Protein AF-A0A9N8X2L9-F1 (afdb_monomer)

Structure (mmCIF, N/CA/C/O backbone):
data_AF-A0A9N8X2L9-F1
#
_entry.id   AF-A0A9N8X2L9-F1
#
loop_
_atom_site.group_PDB
_atom_site.id
_atom_site.type_symbol
_atom_site.label_atom_id
_atom_site.label_alt_id
_atom_site.label_comp_id
_atom_site.label_asym_id
_atom_site.label_entity_id
_atom_site.label_seq_id
_atom_site.pdbx_PDB_ins_code
_atom_site.Cartn_x
_atom_site.Cartn_y
_atom_site.Cartn_z
_atom_site.occupancy
_atom_site.B_iso_or_equiv
_atom_site.auth_seq_id
_atom_site.auth_comp_id
_atom_site.auth_asym_id
_atom_site.auth_atom_id
_atom_site.pdbx_PDB_model_num
ATOM 1 N N . MET A 1 1 ? -11.071 -5.436 0.594 1.00 68.19 1 MET A N 1
ATOM 2 C CA . MET A 1 1 ? -9.990 -6.285 1.117 1.00 68.19 1 MET A CA 1
ATOM 3 C C . MET A 1 1 ? -8.878 -6.296 0.090 1.00 68.19 1 MET A C 1
ATOM 5 O O . MET A 1 1 ? -9.180 -6.430 -1.095 1.00 68.19 1 MET A O 1
ATOM 9 N N . VAL A 1 2 ? -7.644 -6.047 0.514 1.00 80.69 2 VAL A N 1
ATOM 10 C CA . VAL A 1 2 ? -6.462 -6.041 -0.364 1.00 80.69 2 VAL A CA 1
ATOM 11 C C . VAL A 1 2 ? -5.872 -7.451 -0.412 1.00 80.69 2 VAL A C 1
ATOM 13 O O . VAL A 1 2 ? -5.742 -8.095 0.621 1.00 80.69 2 VAL A O 1
ATOM 16 N N . ASN A 1 3 ? -5.526 -7.942 -1.605 1.00 82.69 3 ASN A N 1
ATOM 17 C CA . ASN A 1 3 ? -4.953 -9.279 -1.774 1.00 82.69 3 ASN A CA 1
ATOM 18 C C . ASN A 1 3 ? -3.419 -9.214 -1.777 1.00 82.69 3 ASN A C 1
ATOM 20 O O . ASN A 1 3 ? -2.820 -9.040 -2.835 1.00 82.69 3 ASN A O 1
ATOM 24 N N . PHE A 1 4 ? -2.802 -9.300 -0.598 1.00 83.88 4 PHE A N 1
ATOM 25 C CA . PHE A 1 4 ? -1.358 -9.117 -0.408 1.00 83.88 4 PHE A CA 1
ATOM 26 C C . PHE A 1 4 ? -0.513 -10.195 -1.104 1.00 83.88 4 PHE A C 1
ATOM 28 O O . PHE A 1 4 ? 0.504 -9.855 -1.697 1.00 83.88 4 PHE A O 1
ATOM 35 N N . ASP A 1 5 ? -0.977 -11.449 -1.147 1.00 81.88 5 ASP A N 1
ATOM 36 C CA . ASP A 1 5 ? -0.262 -12.579 -1.771 1.00 81.88 5 ASP A CA 1
ATOM 37 C C . ASP A 1 5 ? -0.152 -12.499 -3.307 1.00 81.88 5 ASP A C 1
ATOM 39 O O . ASP A 1 5 ? 0.544 -13.300 -3.922 1.00 81.88 5 ASP A O 1
ATOM 43 N N . ALA A 1 6 ? -0.843 -11.551 -3.952 1.00 85.56 6 ALA A N 1
ATOM 44 C CA . ALA A 1 6 ? -0.732 -11.327 -5.398 1.00 85.56 6 ALA A CA 1
ATOM 45 C C . ALA A 1 6 ? 0.367 -10.320 -5.784 1.00 85.56 6 ALA A C 1
ATOM 47 O O . ALA A 1 6 ? 0.499 -10.002 -6.967 1.00 85.56 6 ALA A O 1
ATOM 48 N N . TYR A 1 7 ? 1.113 -9.785 -4.814 1.00 86.94 7 TYR A N 1
ATOM 49 C CA . TYR A 1 7 ? 2.136 -8.770 -5.047 1.00 86.94 7 TYR A CA 1
ATOM 50 C C . TYR A 1 7 ? 3.505 -9.236 -4.568 1.00 86.94 7 TYR A C 1
ATOM 52 O O . TYR A 1 7 ? 3.642 -9.786 -3.479 1.00 86.94 7 TYR A O 1
ATOM 60 N N . ASP A 1 8 ? 4.526 -8.946 -5.372 1.00 86.88 8 ASP A N 1
ATOM 61 C CA . ASP A 1 8 ? 5.920 -9.165 -5.000 1.00 86.88 8 ASP A CA 1
ATOM 62 C C . ASP A 1 8 ? 6.400 -8.164 -3.942 1.00 86.88 8 ASP A C 1
ATOM 64 O O . ASP A 1 8 ? 5.838 -7.075 -3.778 1.00 86.88 8 ASP A O 1
ATOM 68 N N . ILE A 1 9 ? 7.500 -8.513 -3.274 1.00 89.12 9 ILE A N 1
ATOM 69 C CA . ILE A 1 9 ? 8.218 -7.644 -2.334 1.00 89.12 9 ILE A CA 1
ATOM 70 C C . ILE A 1 9 ? 8.530 -6.298 -3.007 1.00 89.12 9 ILE A C 1
ATOM 72 O O . ILE A 1 9 ? 9.095 -6.247 -4.100 1.00 89.12 9 ILE A O 1
ATOM 76 N N . GLY A 1 10 ? 8.171 -5.196 -2.348 1.00 89.69 10 GLY A N 1
ATOM 77 C CA . GLY A 1 10 ? 8.375 -3.842 -2.851 1.00 89.69 10 GLY A CA 1
ATOM 78 C C . GLY A 1 10 ? 7.175 -2.918 -2.655 1.00 89.69 10 GLY A C 1
ATOM 79 O O . GLY A 1 10 ? 6.239 -3.203 -1.913 1.00 89.69 10 GLY A O 1
ATOM 80 N N . SER A 1 11 ? 7.221 -1.759 -3.313 1.00 90.69 11 SER A N 1
ATOM 81 C CA . SER A 1 11 ? 6.174 -0.733 -3.239 1.00 90.69 11 SER A CA 1
ATOM 82 C C . SER A 1 11 ? 5.295 -0.732 -4.488 1.00 90.69 11 SER A C 1
ATOM 84 O O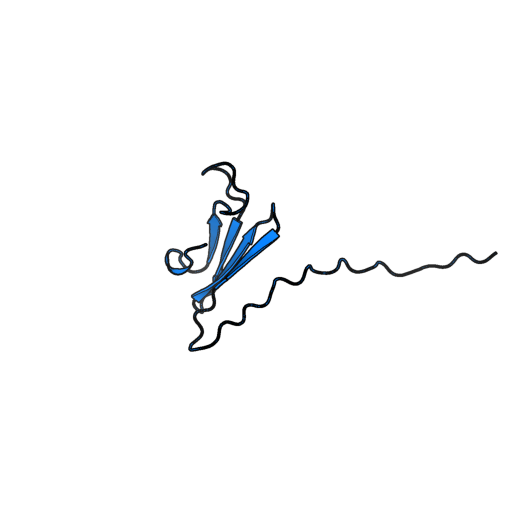 . SER A 1 11 ? 5.755 -0.451 -5.593 1.00 90.69 11 SER A O 1
ATOM 86 N N . HIS A 1 12 ? 4.001 -0.949 -4.288 1.00 90.94 12 HIS A N 1
ATOM 87 C CA . HIS A 1 12 ? 2.954 -1.005 -5.302 1.00 90.94 12 HIS A CA 1
ATOM 88 C C . HIS A 1 12 ? 1.917 0.099 -5.087 1.00 90.94 12 HIS A C 1
ATOM 90 O O . HIS A 1 12 ? 1.723 0.609 -3.983 1.00 90.94 12 HIS A O 1
ATOM 96 N N . ARG A 1 13 ? 1.220 0.492 -6.158 1.00 89.75 13 ARG A N 1
ATOM 97 C CA . ARG A 1 13 ? 0.119 1.465 -6.077 1.00 89.75 13 ARG A CA 1
ATOM 98 C C . ARG A 1 13 ? -1.155 0.904 -6.680 1.00 89.75 13 ARG A C 1
ATOM 100 O O . ARG A 1 13 ? -1.187 0.563 -7.862 1.00 89.75 13 ARG A O 1
ATOM 107 N N . LEU A 1 14 ? -2.207 0.887 -5.872 1.00 88.69 14 LEU A N 1
ATOM 108 C CA . LEU A 1 14 ? -3.485 0.249 -6.154 1.00 88.69 14 LEU A CA 1
ATOM 109 C C . LEU A 1 14 ? -4.650 1.220 -5.998 1.00 88.69 14 LEU A C 1
ATOM 111 O O . LEU A 1 14 ? -4.521 2.318 -5.449 1.00 88.69 14 LEU A O 1
ATOM 115 N N . SER A 1 15 ? -5.812 0.782 -6.474 1.00 89.50 15 SER A N 1
ATOM 116 C CA . SER A 1 15 ? -7.065 1.500 -6.264 1.00 89.50 15 SER A CA 1
ATOM 117 C C . SER A 1 15 ? -7.608 1.205 -4.869 1.00 89.50 15 SER A C 1
ATOM 119 O O . SER A 1 15 ? -7.745 0.047 -4.483 1.00 89.50 15 SER A O 1
ATOM 121 N N . CYS A 1 16 ? -7.911 2.248 -4.093 1.00 87.44 16 CYS A N 1
ATOM 122 C CA . CYS A 1 16 ? -8.459 2.082 -2.748 1.00 87.44 16 CYS A CA 1
ATOM 123 C C . CYS A 1 16 ? -9.876 1.479 -2.796 1.00 87.44 16 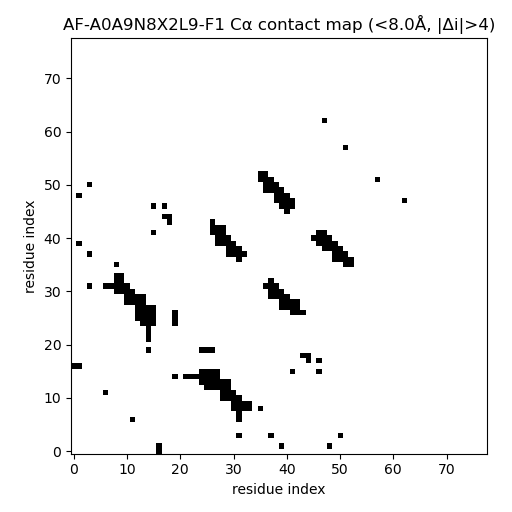CYS A C 1
ATOM 125 O O . CYS A 1 16 ? -10.770 2.122 -3.346 1.00 87.44 16 CYS A O 1
ATOM 127 N N . PRO A 1 17 ? -10.152 0.328 -2.159 1.00 83.12 17 PRO A N 1
ATOM 128 C CA . PRO A 1 17 ? -11.488 -0.274 -2.190 1.00 83.12 17 PRO A CA 1
ATOM 129 C C . PRO A 1 17 ? -12.552 0.569 -1.466 1.00 83.12 17 PRO A C 1
ATOM 131 O O . PRO A 1 17 ? -13.737 0.396 -1.717 1.00 83.12 17 PRO A O 1
ATOM 134 N N . ALA A 1 18 ? -12.142 1.487 -0.582 1.00 83.62 18 ALA A N 1
ATOM 135 C CA . ALA A 1 18 ? -13.050 2.315 0.212 1.00 83.62 18 ALA A CA 1
ATOM 136 C C . ALA A 1 18 ? -13.409 3.663 -0.440 1.00 83.62 18 ALA A C 1
ATO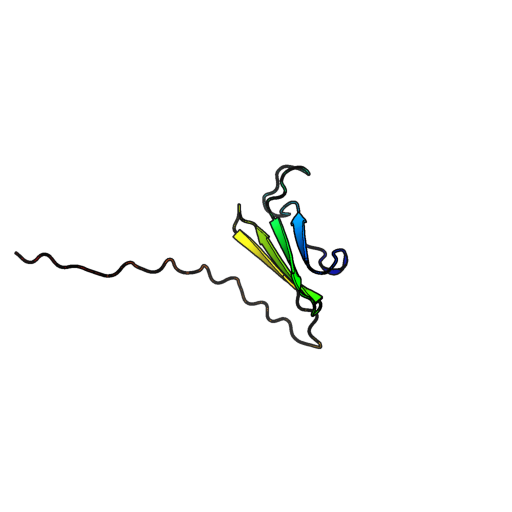M 138 O O . ALA A 1 18 ? -14.497 4.179 -0.210 1.00 83.62 18 ALA A O 1
ATOM 139 N N . CYS A 1 19 ? -12.499 4.276 -1.209 1.00 87.62 19 CYS A N 1
ATOM 140 C CA . CYS A 1 19 ? -12.707 5.629 -1.751 1.00 87.62 19 CYS A CA 1
ATOM 141 C C . CYS A 1 19 ? -12.291 5.828 -3.215 1.00 87.62 19 CYS A C 1
ATOM 143 O O . CYS A 1 19 ? -12.387 6.954 -3.717 1.00 87.62 19 CYS A O 1
ATOM 145 N N . SER A 1 20 ? -11.780 4.794 -3.895 1.00 83.81 20 SER A N 1
ATOM 146 C CA . SER A 1 20 ? -11.442 4.919 -5.318 1.00 83.81 20 SER A CA 1
ATOM 147 C C . SER A 1 20 ? -12.688 5.230 -6.146 1.00 83.81 20 SER A C 1
ATOM 149 O O . SER A 1 20 ? -13.787 4.778 -5.834 1.00 83.81 20 SER A O 1
ATOM 151 N N . ARG A 1 21 ? -12.514 6.037 -7.199 1.00 82.94 21 ARG A N 1
ATOM 152 C CA . ARG A 1 21 ? -13.585 6.408 -8.139 1.00 82.94 21 ARG A CA 1
ATOM 153 C C . ARG A 1 21 ? -13.384 5.798 -9.529 1.00 82.94 21 ARG A C 1
ATOM 155 O O . ARG A 1 21 ? -14.064 6.180 -10.474 1.00 82.94 21 ARG A O 1
ATOM 162 N N . GLY A 1 22 ? -12.453 4.857 -9.663 1.00 78.75 22 GLY A N 1
ATOM 163 C CA . GLY A 1 22 ? -12.186 4.151 -10.909 1.00 78.75 22 GLY A CA 1
ATOM 164 C C . GLY A 1 22 ? -10.794 3.515 -10.948 1.00 78.75 22 GLY A C 1
ATOM 165 O O . GLY A 1 22 ? -9.963 3.785 -10.081 1.00 78.75 22 GLY A O 1
ATOM 166 N N . PRO A 1 23 ? -10.497 2.718 -11.989 1.00 71.25 23 PRO A N 1
ATOM 167 C CA . PRO A 1 23 ? -9.243 1.962 -12.116 1.00 71.25 23 PRO A CA 1
ATOM 168 C C . PRO A 1 23 ? -7.993 2.836 -12.330 1.00 71.25 23 PRO A C 1
ATOM 170 O O . PRO A 1 23 ? -6.869 2.338 -12.297 1.00 71.25 23 PRO A O 1
ATOM 173 N N . ARG A 1 24 ? -8.169 4.144 -12.559 1.00 76.69 24 ARG A N 1
ATOM 174 C CA . ARG A 1 24 ? -7.073 5.119 -12.683 1.00 76.69 24 ARG A CA 1
ATOM 175 C C . ARG A 1 24 ? -6.654 5.727 -11.337 1.00 76.69 24 ARG A C 1
ATOM 177 O O . ARG A 1 24 ? -5.559 6.275 -11.246 1.00 76.69 24 ARG A O 1
ATOM 184 N N . ASP A 1 25 ? -7.486 5.621 -10.299 1.00 81.50 25 ASP A N 1
ATOM 185 C CA . ASP A 1 25 ? -7.244 6.231 -8.986 1.00 81.50 25 ASP A CA 1
ATOM 186 C C . ASP A 1 25 ? -6.331 5.357 -8.119 1.00 81.50 25 ASP A C 1
ATOM 188 O O . ASP A 1 25 ? -6.776 4.664 -7.206 1.00 81.50 25 ASP A O 1
ATOM 192 N N . LYS A 1 26 ? -5.021 5.423 -8.373 1.00 84.06 26 LYS A N 1
ATOM 193 C CA . LYS A 1 26 ? -4.001 4.689 -7.608 1.00 84.06 26 LYS A CA 1
A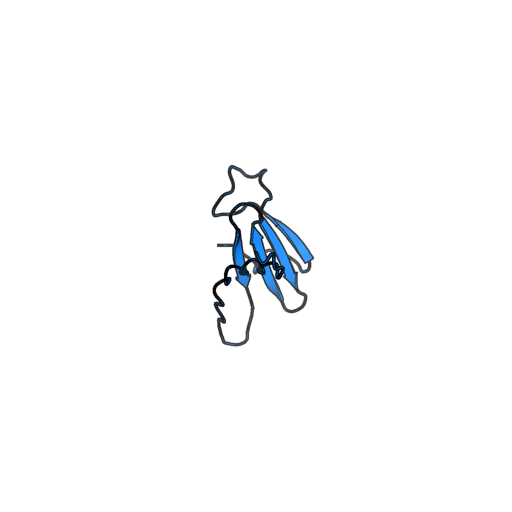TOM 194 C C . LYS A 1 26 ? -3.634 5.381 -6.285 1.00 84.06 26 LYS A C 1
ATOM 196 O O . LYS A 1 26 ? -2.486 5.769 -6.070 1.00 84.06 26 LYS A O 1
ATOM 201 N N . THR A 1 27 ? -4.627 5.598 -5.424 1.00 90.38 27 THR A N 1
ATOM 202 C CA . THR A 1 27 ? -4.490 6.337 -4.152 1.00 90.38 27 THR A CA 1
ATOM 203 C C . THR A 1 27 ? -4.084 5.467 -2.960 1.00 90.38 27 THR A C 1
ATOM 205 O O 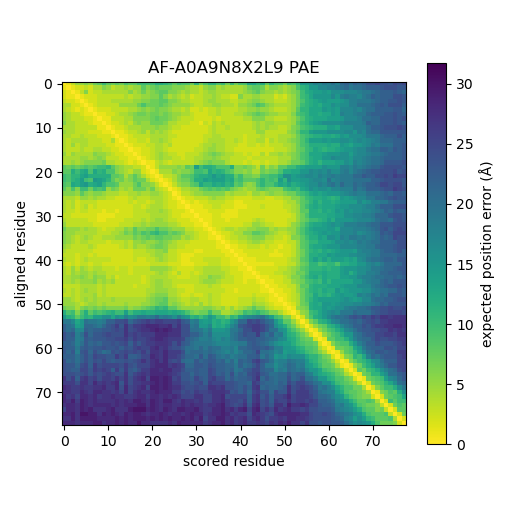. THR A 1 27 ? -3.835 6.003 -1.877 1.00 90.38 27 THR A O 1
ATOM 208 N N . LEU A 1 28 ? -4.043 4.143 -3.129 1.00 90.44 28 LEU A N 1
ATOM 209 C CA . LEU A 1 28 ? -3.616 3.181 -2.117 1.00 90.44 28 LEU A CA 1
ATOM 210 C C . LEU A 1 28 ? -2.154 2.798 -2.374 1.00 90.44 28 LEU A C 1
ATOM 212 O O . LEU A 1 28 ? -1.850 2.203 -3.405 1.00 90.44 28 LEU A O 1
ATOM 216 N N . GLY A 1 29 ? -1.251 3.146 -1.461 1.00 92.06 29 GLY A N 1
ATOM 217 C CA . GLY A 1 29 ? 0.110 2.613 -1.456 1.00 92.06 29 GLY A CA 1
ATOM 218 C C . GLY A 1 29 ? 0.117 1.265 -0.752 1.00 92.06 29 GLY A C 1
ATOM 219 O O . GLY A 1 29 ? -0.369 1.181 0.369 1.00 92.06 29 GLY A O 1
ATOM 220 N N . LEU A 1 30 ? 0.623 0.229 -1.408 1.00 91.25 30 LEU A N 1
ATOM 221 C CA . LEU A 1 30 ? 0.829 -1.097 -0.843 1.00 91.25 30 LEU A CA 1
ATOM 222 C C . LEU A 1 30 ? 2.333 -1.348 -0.769 1.00 91.25 30 LEU A C 1
ATOM 224 O O . LEU A 1 30 ? 3.004 -1.272 -1.788 1.00 91.25 30 LEU A O 1
ATOM 228 N N . THR A 1 31 ? 2.854 -1.674 0.400 1.00 91.50 31 THR A N 1
ATOM 229 C CA . THR A 1 31 ? 4.250 -2.077 0.577 1.00 91.50 31 THR A CA 1
ATOM 230 C C . THR A 1 31 ? 4.272 -3.521 1.040 1.00 91.50 31 THR A C 1
ATOM 232 O O . THR A 1 31 ? 3.611 -3.834 2.023 1.00 91.50 31 THR A O 1
ATOM 235 N N . ILE A 1 32 ? 5.003 -4.382 0.338 1.00 90.00 32 ILE A N 1
ATOM 236 C CA . ILE A 1 32 ? 5.298 -5.754 0.750 1.00 90.00 32 ILE A CA 1
ATOM 237 C C . ILE A 1 32 ? 6.760 -5.793 1.193 1.00 90.00 32 ILE A C 1
ATOM 239 O O . ILE A 1 32 ? 7.659 -5.449 0.427 1.00 90.00 32 ILE A O 1
ATOM 243 N N . GLU A 1 33 ? 6.979 -6.173 2.439 1.00 87.56 33 GLU A N 1
ATOM 244 C CA . GLU A 1 33 ? 8.282 -6.352 3.064 1.00 87.56 33 GLU A CA 1
ATOM 245 C C . GLU A 1 33 ? 8.845 -7.747 2.744 1.00 87.56 33 GLU A C 1
ATOM 247 O O . GLU A 1 33 ? 8.123 -8.664 2.341 1.00 87.56 33 GLU A O 1
ATOM 252 N N . ALA A 1 34 ? 10.156 -7.925 2.914 1.00 84.12 34 ALA A N 1
ATOM 253 C CA . ALA A 1 34 ? 10.844 -9.169 2.551 1.00 84.12 34 ALA A CA 1
ATOM 254 C C . ALA A 1 34 ? 10.456 -10.384 3.417 1.00 84.12 34 ALA A C 1
ATOM 256 O O . ALA A 1 34 ? 10.679 -11.524 3.016 1.00 84.12 34 ALA A O 1
ATOM 257 N N . ASP A 1 35 ? 9.865 -10.153 4.589 1.00 81.38 35 ASP A N 1
ATO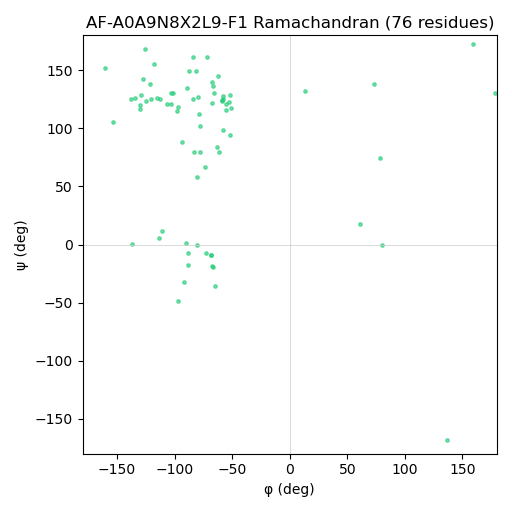M 258 C CA . ASP A 1 35 ? 9.283 -11.168 5.472 1.00 81.38 35 ASP A CA 1
ATOM 259 C C . ASP A 1 35 ? 7.872 -11.608 5.034 1.00 81.38 35 ASP A C 1
ATOM 261 O O . ASP A 1 35 ? 7.259 -12.456 5.681 1.00 81.38 35 ASP A O 1
ATOM 265 N N . GLY A 1 36 ? 7.346 -11.041 3.942 1.00 79.75 36 GLY A N 1
ATOM 266 C CA . GLY A 1 36 ? 5.987 -11.283 3.456 1.00 79.75 36 GLY A CA 1
ATOM 267 C C . GLY A 1 36 ? 4.924 -10.475 4.202 1.00 79.75 36 GLY A C 1
ATOM 268 O O . GLY A 1 36 ? 3.739 -10.570 3.876 1.00 79.75 36 GLY A O 1
ATOM 269 N N . ALA A 1 37 ? 5.314 -9.661 5.188 1.00 86.44 37 ALA A N 1
ATOM 270 C CA . ALA A 1 37 ? 4.410 -8.689 5.778 1.00 86.44 37 ALA A CA 1
ATOM 271 C C . ALA A 1 37 ? 4.071 -7.610 4.748 1.00 86.44 37 ALA A C 1
ATOM 273 O O . ALA A 1 37 ? 4.918 -7.142 3.998 1.00 86.44 37 ALA A O 1
ATOM 274 N N . GLY A 1 38 ? 2.814 -7.192 4.714 1.00 89.44 38 GLY A N 1
ATOM 275 C CA . GLY A 1 38 ? 2.332 -6.171 3.808 1.00 89.44 38 GLY A CA 1
ATOM 276 C C . GLY A 1 38 ? 1.591 -5.063 4.536 1.00 89.44 38 GLY A C 1
ATOM 277 O O . GLY A 1 38 ? 0.840 -5.307 5.474 1.00 89.44 38 GLY A O 1
ATOM 278 N N . VAL A 1 39 ? 1.753 -3.821 4.097 1.00 89.94 39 VAL A N 1
ATOM 279 C CA . VAL A 1 39 ? 1.016 -2.669 4.623 1.00 89.94 39 VAL A CA 1
ATOM 280 C C . VAL A 1 39 ? 0.420 -1.881 3.466 1.00 89.94 39 VAL A C 1
ATOM 282 O O . VAL A 1 39 ? 1.133 -1.371 2.608 1.00 89.94 39 VAL A O 1
ATOM 285 N N . ALA A 1 40 ? -0.901 -1.759 3.451 1.00 90.50 40 ALA A N 1
ATOM 286 C CA . ALA A 1 40 ? -1.654 -0.912 2.546 1.00 90.50 40 ALA A CA 1
ATOM 287 C C . ALA A 1 40 ? -2.115 0.355 3.274 1.00 90.50 40 ALA A C 1
ATOM 289 O O . ALA A 1 40 ? -2.717 0.283 4.343 1.00 90.50 40 ALA A O 1
ATOM 290 N N . HIS A 1 41 ? -1.872 1.520 2.681 1.00 90.56 41 HIS A N 1
ATOM 291 C CA . HIS A 1 41 ? -2.263 2.818 3.216 1.00 90.56 41 HIS A CA 1
ATOM 292 C C . HIS A 1 41 ? -2.816 3.726 2.113 1.00 90.56 41 HIS A C 1
ATOM 294 O O . HIS A 1 41 ? -2.166 3.990 1.099 1.00 90.56 41 HIS A O 1
ATOM 300 N N . CYS A 1 42 ? -4.028 4.242 2.311 1.00 90.81 42 CYS A N 1
ATOM 301 C CA . CYS A 1 42 ? -4.667 5.170 1.392 1.00 90.81 42 CYS A CA 1
ATOM 302 C C . CYS A 1 42 ? -4.466 6.608 1.850 1.00 90.81 42 CYS A C 1
ATOM 304 O O . CYS A 1 42 ? -5.011 7.036 2.864 1.00 90.81 42 CYS A O 1
ATOM 306 N N . PHE A 1 43 ? -3.795 7.402 1.022 1.00 88.19 43 PHE A N 1
ATOM 307 C CA . PHE A 1 43 ? -3.533 8.814 1.310 1.00 88.19 43 PHE A CA 1
ATOM 308 C C . PHE A 1 43 ? -4.776 9.712 1.185 1.00 88.19 43 PHE A C 1
ATOM 310 O O . PHE A 1 43 ? -4.711 10.889 1.524 1.00 88.19 43 PHE A O 1
ATOM 317 N N . ARG A 1 44 ? -5.907 9.181 0.691 1.00 87.00 44 ARG A N 1
ATOM 318 C CA . ARG A 1 44 ? -7.142 9.948 0.457 1.00 87.00 44 ARG A CA 1
ATOM 319 C C . ARG A 1 44 ? -8.157 9.823 1.591 1.00 87.00 44 ARG A C 1
ATOM 321 O O . ARG A 1 44 ? -8.694 10.832 2.027 1.00 87.00 44 ARG A O 1
ATOM 328 N N . CYS A 1 45 ? -8.439 8.602 2.043 1.00 88.94 45 CYS A N 1
ATOM 329 C CA . CYS A 1 45 ? -9.424 8.338 3.100 1.00 88.94 45 CYS A CA 1
ATOM 330 C C . CYS A 1 45 ? -8.812 7.784 4.393 1.00 88.94 45 CYS A C 1
ATOM 332 O O . CYS A 1 45 ? -9.558 7.409 5.290 1.00 88.94 45 CYS A O 1
ATOM 334 N N . ALA A 1 46 ? -7.479 7.698 4.479 1.00 84.81 46 ALA A N 1
ATOM 335 C CA . ALA A 1 46 ? -6.750 7.093 5.597 1.00 84.81 46 ALA A CA 1
ATOM 336 C C . ALA A 1 46 ? -7.049 5.596 5.833 1.00 84.81 46 ALA A C 1
ATOM 338 O O . ALA A 1 46 ? -6.737 5.052 6.892 1.00 84.81 46 ALA A O 1
ATOM 339 N N . PHE A 1 47 ? -7.619 4.902 4.840 1.00 87.62 47 PHE A N 1
ATOM 340 C CA . PHE A 1 47 ? -7.795 3.451 4.895 1.00 87.62 47 PHE A CA 1
ATOM 341 C C . PHE A 1 47 ? -6.435 2.766 5.053 1.00 87.62 47 PHE A C 1
ATOM 343 O O . PHE A 1 47 ? -5.546 2.982 4.231 1.00 87.62 47 PHE A O 1
ATOM 350 N N . THR A 1 48 ? -6.278 1.961 6.101 1.00 87.56 48 THR A N 1
ATOM 351 C CA . THR A 1 48 ? -5.032 1.257 6.416 1.00 87.56 48 THR A CA 1
ATOM 352 C C . THR A 1 48 ? -5.343 -0.215 6.642 1.00 87.56 48 THR A C 1
ATOM 354 O O . THR A 1 48 ? -6.227 -0.534 7.432 1.00 87.56 48 THR A O 1
ATOM 357 N N . GLU A 1 49 ? -4.627 -1.102 5.963 1.00 86.94 49 GLU A N 1
ATOM 358 C CA . GLU A 1 49 ? -4.773 -2.553 6.079 1.00 86.94 49 GLU A CA 1
ATOM 359 C C . GLU A 1 49 ? -3.367 -3.140 6.185 1.00 86.94 49 GLU A C 1
ATOM 361 O O . GLU A 1 49 ? -2.506 -2.824 5.374 1.00 86.94 49 GLU A O 1
ATOM 366 N N . SER A 1 50 ? -3.096 -3.939 7.209 1.00 84.69 50 SER A N 1
ATOM 367 C CA . SER A 1 50 ? -1.790 -4.568 7.400 1.00 84.69 50 SER A CA 1
ATOM 368 C C . SER A 1 50 ? -1.956 -6.075 7.404 1.00 84.69 50 SER A C 1
ATOM 370 O O . SER A 1 50 ? -2.729 -6.609 8.198 1.00 84.69 50 SER A O 1
ATOM 372 N N . TYR A 1 51 ? -1.208 -6.742 6.544 1.00 83.19 51 TYR A N 1
ATOM 373 C CA . TYR A 1 51 ? -1.064 -8.179 6.489 1.00 83.19 51 TYR A CA 1
ATOM 374 C C . TYR A 1 51 ? 0.250 -8.571 7.149 1.00 83.19 51 TYR A C 1
ATOM 376 O O . TYR A 1 51 ? 1.301 -8.005 6.865 1.00 83.19 51 TYR A O 1
ATOM 384 N N . ARG A 1 52 ? 0.204 -9.538 8.054 1.00 77.56 52 ARG A N 1
ATOM 385 C CA . ARG A 1 52 ? 1.404 -10.190 8.563 1.00 77.56 52 ARG A CA 1
ATOM 386 C C . ARG A 1 52 ? 1.157 -11.684 8.457 1.00 77.56 52 ARG A C 1
ATOM 388 O O . ARG A 1 52 ? 0.231 -12.157 9.120 1.00 77.56 52 ARG A O 1
ATOM 395 N N . PRO A 1 53 ? 1.937 -12.421 7.655 1.00 69.19 53 PRO A N 1
ATOM 396 C CA . PRO A 1 53 ? 1.911 -13.871 7.679 1.00 69.19 53 PRO A CA 1
ATOM 397 C C . PRO A 1 53 ? 2.623 -14.335 8.957 1.00 69.19 53 PRO A C 1
ATOM 399 O O . PRO A 1 53 ? 3.715 -14.893 8.923 1.00 69.19 53 PRO A O 1
ATOM 402 N N . GLU A 1 54 ? 2.051 -14.050 10.130 1.00 64.62 54 GLU A N 1
ATOM 403 C CA . GLU A 1 54 ? 2.547 -14.655 11.358 1.00 64.62 54 GLU A CA 1
ATOM 404 C C . GLU A 1 54 ? 2.266 -16.153 11.305 1.00 64.62 54 GLU A C 1
ATOM 406 O O . GLU A 1 54 ? 1.143 -16.590 11.033 1.00 64.62 54 GLU A O 1
ATOM 411 N N . ARG A 1 55 ? 3.254 -16.953 11.711 1.00 56.44 55 ARG A N 1
ATOM 412 C CA . ARG A 1 55 ? 2.941 -18.185 12.431 1.00 56.44 55 ARG A CA 1
ATOM 413 C C . ARG A 1 55 ? 2.208 -17.805 13.729 1.00 56.44 55 ARG A C 1
ATOM 415 O O . ARG A 1 55 ? 2.812 -17.772 14.788 1.00 56.44 55 ARG A O 1
ATOM 422 N N . GLY A 1 56 ? 0.913 -17.515 13.616 1.00 51.88 56 GLY A N 1
ATOM 423 C CA . GLY A 1 56 ? -0.054 -17.465 14.707 1.00 51.88 56 GLY A CA 1
ATOM 424 C C . GLY A 1 56 ? -0.063 -16.230 15.615 1.00 51.88 56 GLY A C 1
ATOM 425 O O . GLY A 1 56 ? 0.247 -16.382 16.787 1.00 51.88 56 GLY A O 1
ATOM 426 N N . ALA A 1 57 ? -0.576 -15.090 15.139 1.00 47.97 57 ALA A N 1
ATOM 427 C CA . ALA A 1 57 ? -1.560 -14.252 15.847 1.00 47.97 57 ALA A CA 1
ATOM 428 C C . ALA A 1 57 ? -1.911 -12.977 15.043 1.00 47.97 57 ALA A C 1
ATOM 430 O O . ALA A 1 57 ? -1.038 -12.220 14.620 1.00 47.97 57 ALA A O 1
ATOM 431 N N . PRO A 1 58 ? -3.202 -12.653 14.847 1.00 50.72 58 PRO A N 1
ATOM 432 C CA . PRO A 1 58 ? -3.578 -11.384 14.248 1.00 50.72 58 PRO A CA 1
ATOM 433 C C . PRO A 1 58 ? -3.471 -10.270 15.296 1.00 50.72 58 PRO A C 1
ATOM 435 O O . PRO A 1 58 ? -4.375 -10.068 16.106 1.00 50.72 58 PRO A O 1
ATOM 438 N N . LEU A 1 59 ? -2.398 -9.480 15.252 1.00 52.94 59 LEU A N 1
ATOM 439 C CA . LEU A 1 59 ? -2.429 -8.139 15.833 1.00 52.94 59 LEU A CA 1
ATOM 440 C C . LEU A 1 59 ? -3.162 -7.209 14.863 1.00 52.94 59 LEU A C 1
ATOM 442 O O . LEU A 1 59 ? -2.552 -6.424 14.137 1.00 52.94 59 LEU A O 1
ATOM 446 N N . THR A 1 60 ? -4.496 -7.265 14.871 1.00 50.84 60 THR A N 1
ATOM 447 C CA . THR A 1 60 ? -5.315 -6.125 14.447 1.00 50.84 60 THR A CA 1
ATOM 448 C C . THR A 1 60 ? -5.032 -4.989 15.416 1.00 50.84 60 THR A C 1
ATOM 450 O O . THR A 1 60 ? -5.727 -4.808 16.414 1.00 50.84 60 THR A O 1
ATOM 453 N N . THR A 1 61 ? -3.966 -4.237 15.167 1.00 48.34 61 THR A N 1
ATOM 454 C CA . THR A 1 61 ? -3.817 -2.941 15.809 1.00 48.34 61 THR A CA 1
ATOM 455 C C . THR A 1 61 ? -4.724 -1.988 15.037 1.00 48.34 61 THR A C 1
ATOM 457 O O . THR A 1 61 ? -4.485 -1.749 13.852 1.00 48.34 61 THR A O 1
ATOM 460 N N . PRO A 1 62 ? -5.815 -1.477 15.641 1.00 46.78 62 PRO A N 1
ATOM 461 C CA . PRO A 1 62 ? -6.564 -0.408 15.009 1.00 46.78 62 PRO A CA 1
ATOM 462 C C . PRO A 1 62 ? -5.577 0.733 14.792 1.00 46.78 62 PRO A C 1
ATOM 464 O O . PRO A 1 62 ? -4.863 1.116 15.723 1.00 46.78 62 PRO A O 1
ATOM 467 N N . SER A 1 63 ? -5.511 1.224 13.554 1.00 50.84 63 SER A N 1
ATOM 468 C CA . SER A 1 63 ? -4.768 2.426 13.190 1.00 50.84 63 SER A CA 1
ATOM 469 C C . SER A 1 63 ? -5.221 3.542 14.130 1.00 50.84 63 SER A C 1
ATOM 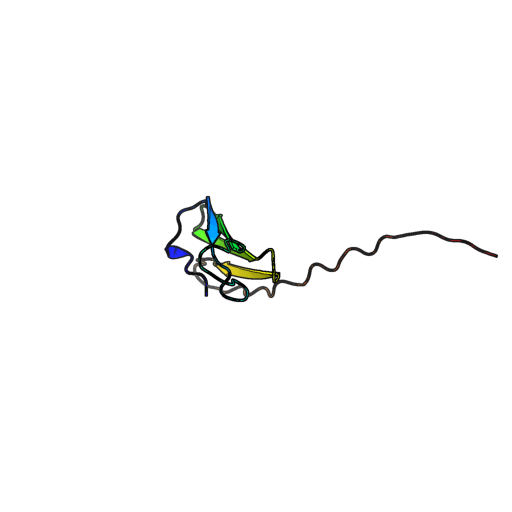471 O O . SER A 1 63 ? -6.278 4.147 13.944 1.00 50.84 63 SER A O 1
ATOM 473 N N . LYS A 1 64 ? -4.480 3.739 15.230 1.00 48.28 64 LYS A N 1
ATOM 474 C CA . LYS A 1 64 ? -4.717 4.840 16.156 1.00 48.28 64 LYS A CA 1
ATOM 475 C C . LYS A 1 64 ? -4.565 6.095 15.306 1.00 48.28 64 LYS A C 1
ATOM 477 O O . LYS A 1 64 ? -3.504 6.252 14.694 1.00 48.28 64 LYS A O 1
ATOM 482 N N . PRO A 1 65 ? -5.566 6.990 15.249 1.00 51.97 65 PRO A N 1
ATOM 483 C CA . PRO A 1 65 ? -5.360 8.281 14.624 1.00 51.97 65 PRO A CA 1
ATOM 484 C C . PRO A 1 65 ? -4.168 8.907 15.340 1.00 51.97 65 PRO A C 1
ATOM 486 O O . PRO A 1 65 ? -4.195 9.100 16.557 1.00 51.97 65 PRO A O 1
ATOM 489 N N . ARG A 1 66 ? -3.079 9.124 14.598 1.00 56.12 66 ARG A N 1
ATOM 490 C CA . ARG A 1 66 ? -1.890 9.818 15.084 1.00 56.12 66 ARG A CA 1
ATOM 491 C C . ARG A 1 66 ? -2.369 11.191 15.531 1.00 56.12 66 ARG A C 1
ATOM 493 O O . ARG A 1 66 ? -2.624 12.061 14.701 1.00 56.12 66 ARG A O 1
ATOM 500 N N . ILE A 1 67 ? -2.578 11.332 16.838 1.00 53.62 67 ILE A N 1
ATOM 501 C CA . ILE A 1 67 ? -2.943 12.583 17.490 1.00 53.62 67 ILE A CA 1
ATOM 502 C C . ILE A 1 67 ? -1.915 13.596 16.997 1.00 53.62 67 ILE A C 1
ATOM 504 O O . ILE A 1 67 ? -0.708 13.394 17.160 1.00 53.62 67 ILE A O 1
ATOM 508 N N . LYS A 1 68 ? -2.389 14.629 16.295 1.00 48.75 68 LYS A N 1
ATOM 509 C CA . LYS A 1 68 ? -1.545 15.748 15.888 1.00 48.75 68 LYS A CA 1
ATOM 510 C C . LYS A 1 68 ? -0.922 16.292 17.168 1.00 48.75 68 LYS A C 1
ATOM 512 O O . LYS A 1 68 ? -1.650 16.637 18.096 1.00 48.75 68 LYS A O 1
ATOM 517 N N . ALA A 1 69 ? 0.406 16.287 17.229 1.00 48.44 69 ALA A N 1
ATOM 518 C CA . ALA A 1 69 ? 1.143 16.849 18.344 1.00 48.44 69 ALA A CA 1
ATOM 519 C C . ALA A 1 69 ? 0.660 18.287 18.572 1.00 48.44 69 ALA A C 1
ATOM 521 O O . ALA A 1 69 ? 0.680 19.106 17.652 1.00 48.44 69 ALA A O 1
ATOM 522 N N . ALA A 1 70 ? 0.183 18.555 19.786 1.00 49.94 70 ALA A N 1
ATOM 523 C CA . ALA A 1 70 ? -0.042 19.904 20.262 1.00 49.94 70 ALA A CA 1
ATOM 524 C C . ALA A 1 70 ? 1.292 20.659 20.190 1.00 49.94 70 ALA A C 1
ATOM 526 O O . ALA A 1 70 ? 2.300 20.195 20.726 1.00 49.94 70 ALA A O 1
ATOM 527 N N . ALA A 1 71 ? 1.300 21.800 19.506 1.00 51.88 71 ALA A N 1
ATOM 528 C CA . ALA A 1 71 ? 2.397 22.747 19.611 1.00 51.88 71 ALA A CA 1
ATOM 529 C C . ALA A 1 71 ? 2.426 23.307 21.048 1.00 51.88 71 ALA A C 1
ATOM 531 O O . ALA A 1 71 ? 1.374 23.722 21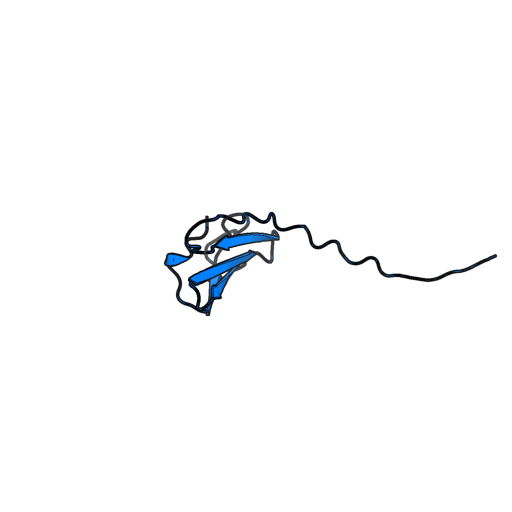.543 1.00 51.88 71 ALA A O 1
ATOM 532 N N . PRO A 1 72 ? 3.579 23.321 21.738 1.00 57.19 72 PRO A N 1
ATOM 533 C CA . PRO A 1 72 ? 3.694 23.973 23.033 1.00 57.19 72 PRO A CA 1
ATOM 534 C C . PRO A 1 72 ? 4.060 25.465 22.898 1.00 57.19 72 PRO A C 1
ATOM 536 O O . PRO A 1 72 ? 4.871 25.832 22.048 1.00 57.19 72 PRO A O 1
ATOM 539 N N . THR A 1 73 ? 3.586 26.258 23.876 1.00 48.81 73 THR A N 1
ATOM 540 C CA . THR A 1 73 ? 4.126 27.556 24.383 1.00 48.81 73 THR A CA 1
ATOM 541 C C . THR A 1 73 ? 3.958 28.811 23.489 1.00 48.81 73 THR A C 1
ATOM 543 O O . THR A 1 73 ? 4.143 28.732 22.288 1.00 48.81 73 THR A O 1
ATOM 546 N N . ALA A 1 74 ? 3.610 30.019 23.976 1.00 48.44 74 ALA A N 1
ATOM 547 C CA . ALA A 1 74 ? 3.908 30.654 25.267 1.00 48.44 74 ALA A CA 1
ATOM 548 C C . ALA A 1 74 ? 2.963 31.833 25.657 1.00 48.44 74 ALA A C 1
ATOM 550 O O . ALA A 1 74 ? 2.446 32.540 24.801 1.00 48.44 74 ALA A O 1
ATOM 551 N N . LYS A 1 75 ? 2.814 32.015 26.983 1.00 50.97 75 LYS A N 1
ATOM 552 C CA . LYS A 1 75 ? 2.701 33.243 27.815 1.00 50.97 75 LYS A CA 1
ATOM 553 C C . LYS A 1 75 ? 2.452 34.624 27.162 1.00 50.97 75 LYS A C 1
ATOM 555 O O . LYS A 1 75 ? 3.269 35.096 26.382 1.00 50.97 75 LYS A O 1
ATOM 560 N N . GLY A 1 76 ? 1.475 35.344 27.725 1.00 45.88 76 GLY A N 1
ATOM 561 C CA . GLY A 1 76 ? 1.421 36.809 27.821 1.00 45.88 76 GLY A CA 1
ATOM 562 C C . GLY A 1 76 ? 0.576 37.202 29.039 1.00 45.88 76 GLY A C 1
ATOM 563 O O . GLY A 1 76 ? -0.632 36.990 29.023 1.00 45.88 76 GLY A O 1
ATOM 564 N N . SER A 1 77 ? 1.240 37.648 30.108 1.00 58.94 77 SER A N 1
ATOM 565 C CA . SER A 1 77 ? 0.646 38.194 31.335 1.00 58.94 77 SER A CA 1
ATOM 566 C C . SER A 1 77 ? 0.269 39.664 31.133 1.00 58.94 77 SER A C 1
ATOM 568 O O . SER A 1 77 ? 0.938 40.346 30.358 1.00 58.94 77 SER A O 1
ATOM 570 N N . ASP A 1 78 ? -0.781 40.083 31.839 1.00 58.12 78 ASP A N 1
ATOM 571 C CA . ASP A 1 78 ? -1.191 41.472 32.104 1.00 58.12 78 ASP A CA 1
ATOM 572 C C . ASP A 1 78 ? -0.050 42.319 32.696 1.00 58.12 78 ASP A C 1
ATOM 574 O O . ASP A 1 78 ? 0.693 41.774 33.554 1.00 58.12 78 ASP A O 1
#

Solvent-accessible surface area (backbone atoms only — not comparable to full-atom values): 5238 Å² total; per-residue (Å²): 131,84,72,62,93,80,56,69,71,41,82,47,69,37,57,32,89,87,74,45,89,47,97,81,37,56,50,15,42,33,37,31,42,93,82,61,29,27,42,34,41,20,85,80,79,68,51,69,50,74,49,67,78,56,95,79,70,88,80,81,67,75,83,68,78,77,72,75,77,79,83,79,87,81,91,85,84,135

Organism: NCBI:txid2777537

Nearest PDB structures (foldseek):
  8era-assembly1_C  TM=6.769E-01  e=1.815E+00  Homo sapiens
  5grs-assembly1_A  TM=5.026E-01  e=1.932E+00  Schizosaccharomyces pombe 972h-
  8p5d-assembly1_SGG  TM=6.067E-01  e=7.171E+00  Spraguea lophii 42_110
  9hcj-assem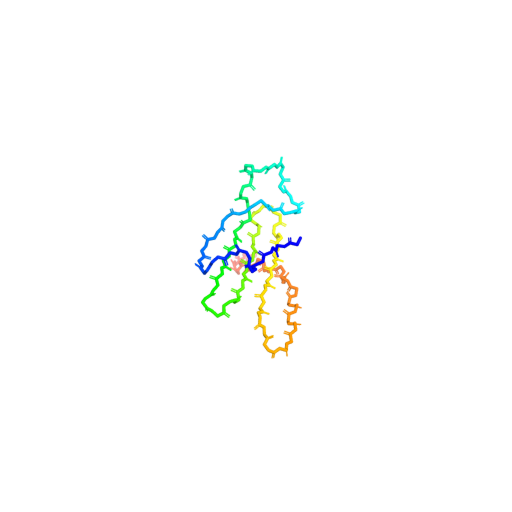bly1_R0  TM=3.755E-01  e=4.631E+00  Dictyostelium discoideum

Foldseek 3Di:
DDDLVVDDAAKDFAADPVDGPDRVRRQWIWHQHPQRKIWIAGPPPRDIDIDDPDPDDDPPPPPDPPPDDDDDDDDDDD

Mean predicted aligned error: 12.2 Å

Secondary structure (DSSP, 8-state):
---GGGS-SEEEEE--TTT--STT---EEEEE-TTS-EEEEETTT--EEEE---SS----------PPPPPP------

Sequence (78 aa):
MVNFDAYDIGSHRLSCPACSRGPRDKTLGLTIEADGAGVAHCFRCAFTESYRPERGAPLTTPSKPRIKAAAPTAKGSD

Radius of gyration: 17.63 Å; Cα contacts (8 Å, |Δi|>4): 105; chains: 1; bounding box: 24×60×45 Å

pLDDT: mean 74.7, std 16.44, range [45.88, 92.06]